Protein AF-A0AB38Y3T5-F1 (afdb_monomer)

Radius of gyration: 23.03 Å; Cα contacts (8 Å, |Δi|>4): 36; chains: 1; bounding box: 54×21×57 Å

Mean predicted aligned error: 13.2 Å

Foldseek 3Di:
DDDDDDPVNVVVCCVLPPCLLVLCVDPDPVSVVVSVVSCVVVVHDNPDDPVNSVVVVVVVVVVVVVVVVVVVVVVVVVVVVVVVVCVVVVDPDDPPPPPDD

InterPro domains:
  IPR021112 Group II intron-interrupted relaxase LtrB, C-terminal domain [PF11083] (21-86)

Structure (mmCIF, N/CA/C/O backbone):
data_AF-A0AB38Y3T5-F1
#
_entry.id   AF-A0AB38Y3T5-F1
#
loop_
_atom_site.group_PDB
_atom_site.id
_atom_site.type_symbol
_atom_site.label_atom_id
_atom_site.label_alt_id
_atom_site.label_comp_id
_atom_site.label_asym_id
_atom_site.label_entity_id
_atom_site.label_seq_id
_atom_site.pdbx_PDB_ins_code
_atom_site.Cartn_x
_atom_site.Cartn_y
_atom_site.Cartn_z
_atom_site.occupancy
_atom_site.B_iso_or_equiv
_atom_site.auth_seq_id
_atom_site.auth_comp_id
_atom_site.auth_asym_id
_atom_site.auth_atom_id
_atom_site.pdbx_PDB_model_num
ATOM 1 N N . MET A 1 1 ? 14.024 -7.927 -0.620 1.00 36.66 1 MET A N 1
ATOM 2 C CA . MET A 1 1 ? 14.085 -6.898 0.439 1.00 36.66 1 MET A CA 1
ATOM 3 C C . MET A 1 1 ? 12.803 -7.005 1.260 1.00 36.66 1 MET A C 1
ATOM 5 O O . MET A 1 1 ? 11.724 -6.908 0.685 1.00 36.66 1 MET A O 1
ATOM 9 N N . SER A 1 2 ? 12.891 -7.338 2.551 1.00 36.94 2 SER A N 1
ATOM 10 C CA . SER A 1 2 ? 11.721 -7.401 3.442 1.00 36.94 2 SER A CA 1
ATOM 11 C C . SER A 1 2 ? 11.590 -6.067 4.158 1.00 36.94 2 SER A C 1
ATOM 13 O O . SER A 1 2 ? 12.382 -5.776 5.048 1.00 36.94 2 SER A O 1
ATOM 15 N N . PHE A 1 3 ? 10.607 -5.260 3.765 1.00 48.00 3 PHE A N 1
ATOM 16 C CA . PHE A 1 3 ? 10.240 -4.064 4.513 1.00 48.00 3 PHE A CA 1
ATOM 17 C C . PHE A 1 3 ? 9.527 -4.514 5.791 1.00 48.00 3 PHE A C 1
ATOM 19 O O . PHE A 1 3 ? 8.366 -4.918 5.754 1.00 48.00 3 PHE A O 1
ATOM 26 N N . LYS A 1 4 ? 10.261 -4.542 6.907 1.00 49.41 4 LYS A N 1
ATOM 27 C CA . LYS A 1 4 ? 9.649 -4.544 8.238 1.00 49.41 4 LYS A CA 1
ATOM 28 C C . LYS A 1 4 ? 9.045 -3.156 8.431 1.00 49.41 4 LYS A C 1
ATOM 30 O O . LYS A 1 4 ? 9.746 -2.172 8.214 1.00 49.41 4 LYS A O 1
ATOM 35 N N . THR A 1 5 ? 7.766 -3.081 8.786 1.00 56.66 5 THR A N 1
ATOM 36 C CA . THR A 1 5 ? 7.160 -1.816 9.204 1.00 56.66 5 THR A CA 1
ATOM 37 C C . THR A 1 5 ? 7.886 -1.342 10.460 1.00 56.66 5 THR A C 1
ATOM 39 O O . THR A 1 5 ? 8.116 -2.124 11.386 1.00 56.66 5 THR A O 1
ATOM 42 N N . ASP A 1 6 ? 8.331 -0.089 10.469 1.00 65.44 6 ASP A N 1
ATOM 43 C CA . ASP A 1 6 ? 8.918 0.490 11.672 1.00 65.44 6 ASP A CA 1
ATOM 44 C C . ASP A 1 6 ? 7.831 0.771 12.725 1.00 65.44 6 ASP A C 1
ATOM 46 O O . ASP A 1 6 ? 6.629 0.836 12.438 1.00 65.44 6 ASP A O 1
ATOM 50 N N . TYR A 1 7 ? 8.261 0.917 13.979 1.00 55.31 7 TYR A N 1
ATOM 51 C CA . TYR A 1 7 ? 7.364 1.195 15.102 1.00 55.31 7 TYR A CA 1
ATOM 52 C C . TYR A 1 7 ? 6.540 2.473 14.902 1.00 55.31 7 TYR A C 1
ATOM 54 O O . TYR A 1 7 ? 5.402 2.536 15.363 1.00 55.31 7 TYR A O 1
ATOM 62 N N . ASN A 1 8 ? 7.079 3.471 14.196 1.00 55.00 8 ASN A N 1
ATOM 63 C CA . ASN A 1 8 ? 6.390 4.736 13.958 1.00 55.00 8 ASN A CA 1
ATOM 64 C C . ASN A 1 8 ? 5.181 4.538 13.043 1.00 55.00 8 ASN A C 1
ATOM 66 O O . ASN A 1 8 ? 4.081 4.983 13.365 1.00 55.00 8 ASN A O 1
ATOM 70 N N . THR A 1 9 ? 5.349 3.792 11.956 1.00 61.12 9 THR A N 1
ATOM 71 C CA . THR A 1 9 ? 4.276 3.480 11.009 1.00 61.12 9 THR A CA 1
ATOM 72 C C . THR A 1 9 ? 3.193 2.635 11.677 1.00 61.12 9 THR A C 1
ATOM 74 O O . THR A 1 9 ? 2.003 2.912 11.524 1.00 61.12 9 THR A O 1
ATOM 77 N N . GLN A 1 10 ? 3.588 1.652 12.492 1.00 64.62 10 GLN A N 1
ATOM 78 C CA . GLN A 1 10 ? 2.644 0.845 13.268 1.00 64.62 10 GLN A CA 1
ATOM 79 C C . GLN A 1 10 ? 1.862 1.696 14.287 1.00 64.62 10 GLN A C 1
ATOM 81 O O . GLN A 1 10 ? 0.660 1.495 14.467 1.00 64.62 10 GLN A O 1
ATOM 86 N N . SER A 1 11 ? 2.528 2.669 14.918 1.00 68.88 11 SER A N 1
ATOM 87 C CA . SER A 1 11 ? 1.930 3.599 15.883 1.00 68.88 11 SER A CA 1
ATOM 88 C C . SER A 1 11 ? 0.880 4.508 15.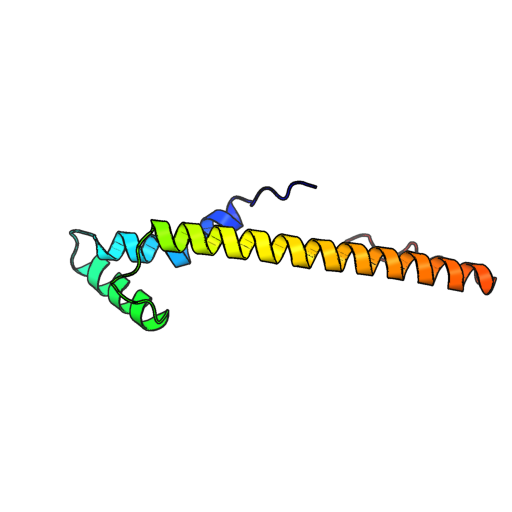234 1.00 68.88 11 SER A C 1
ATOM 90 O O . SER A 1 11 ? -0.228 4.638 15.757 1.00 68.88 11 SER A O 1
ATOM 92 N N . PHE A 1 12 ? 1.165 5.060 14.048 1.00 69.44 12 PHE A N 1
ATOM 93 C CA . PHE A 1 12 ? 0.195 5.874 13.306 1.00 69.44 12 PHE A CA 1
ATOM 94 C C . PHE A 1 12 ? -1.039 5.071 12.885 1.00 69.44 12 PHE A C 1
ATOM 96 O O . PHE A 1 12 ? -2.166 5.533 13.067 1.00 69.44 12 PHE A O 1
ATOM 103 N N . VAL A 1 13 ? -0.844 3.851 12.377 1.00 68.31 13 VAL A N 1
ATOM 104 C CA . VAL A 1 13 ? -1.952 2.962 11.995 1.00 68.31 13 VAL A CA 1
ATOM 105 C C . VAL A 1 13 ? -2.839 2.646 13.202 1.00 68.31 13 VAL A C 1
ATOM 107 O O . VAL A 1 13 ? -4.066 2.722 13.099 1.00 68.31 13 VAL A O 1
ATOM 110 N N . TYR A 1 14 ? -2.237 2.357 14.358 1.00 71.75 14 TYR A N 1
ATOM 111 C CA . TYR A 1 14 ? -2.970 2.093 15.595 1.00 71.75 14 TYR A CA 1
ATOM 112 C C . TYR A 1 14 ? -3.779 3.312 16.060 1.00 71.75 14 TYR A C 1
ATOM 114 O O . TYR A 1 14 ? -4.977 3.185 16.325 1.00 71.75 14 TYR A O 1
ATOM 122 N N . PHE A 1 15 ? -3.150 4.490 16.112 1.00 70.62 15 PHE A N 1
ATOM 123 C CA . PHE A 1 15 ? -3.768 5.708 16.637 1.00 70.62 15 PHE A CA 1
ATOM 124 C C . PHE A 1 15 ? -4.926 6.217 15.769 1.00 70.62 15 PHE A C 1
ATOM 126 O O . PHE A 1 15 ? -5.951 6.629 16.302 1.00 70.62 15 PHE A O 1
ATOM 133 N N . TYR A 1 16 ? -4.803 6.149 14.442 1.00 72.62 16 TYR A N 1
ATOM 134 C CA . TYR A 1 16 ? -5.834 6.682 13.545 1.00 72.62 16 TYR A CA 1
ATOM 135 C C . TYR A 1 16 ? -6.909 5.670 13.145 1.00 72.62 16 TYR A C 1
ATOM 137 O O . TYR A 1 16 ? -8.022 6.079 12.824 1.00 72.62 16 TYR A O 1
ATOM 145 N N . SER A 1 17 ? -6.609 4.368 13.177 1.00 71.06 17 SER A N 1
ATOM 146 C CA . SER A 1 17 ? -7.527 3.348 12.641 1.00 71.06 17 SER A CA 1
ATOM 147 C C . SER A 1 17 ? -8.172 2.491 13.728 1.00 71.06 17 SER A C 1
ATOM 149 O O . SER A 1 17 ? -9.343 2.146 13.616 1.00 71.06 17 SER A O 1
ATOM 151 N N . ILE A 1 18 ? -7.434 2.133 14.786 1.00 75.12 18 ILE A N 1
ATOM 152 C CA . ILE A 1 18 ? -7.889 1.145 15.785 1.00 75.12 18 ILE A CA 1
ATOM 153 C C . ILE A 1 18 ? -8.308 1.801 17.100 1.00 75.12 18 ILE A C 1
ATOM 155 O O . ILE A 1 18 ? -9.294 1.385 17.709 1.00 75.12 18 ILE A O 1
ATOM 159 N N . HIS A 1 19 ? -7.605 2.847 17.529 1.00 79.75 19 HIS A N 1
ATOM 160 C CA . HIS A 1 19 ? -7.907 3.552 18.772 1.00 79.75 19 HIS A CA 1
ATOM 161 C C . HIS A 1 19 ? -9.361 4.067 18.844 1.00 79.75 19 HIS A C 1
ATOM 163 O O . HIS A 1 19 ? -10.022 3.779 19.845 1.00 79.75 19 HIS A O 1
ATOM 169 N N . PRO A 1 20 ? -9.937 4.696 17.795 1.00 76.56 20 PRO A N 1
ATOM 170 C CA . PRO A 1 20 ? -11.335 5.125 17.836 1.00 76.56 20 PRO A CA 1
ATOM 171 C C . PRO A 1 20 ? -12.310 3.958 18.071 1.00 76.56 20 PRO A C 1
ATOM 173 O O . PRO A 1 20 ? -13.264 4.094 18.838 1.00 76.56 20 PRO A O 1
ATOM 176 N N . LEU A 1 21 ? -12.074 2.794 17.448 1.00 78.50 21 LEU A N 1
ATOM 177 C CA . LEU A 1 21 ? -12.924 1.597 17.579 1.00 78.50 21 LEU A CA 1
ATOM 178 C C . LEU A 1 21 ? -12.955 1.065 19.014 1.00 78.50 21 LEU A C 1
ATOM 180 O O . LEU A 1 21 ? -14.005 0.637 19.499 1.00 78.50 21 LEU A O 1
ATOM 184 N N . ILE A 1 22 ? -11.808 1.095 19.692 1.00 82.25 22 ILE A N 1
ATOM 185 C CA . ILE A 1 22 ? -11.685 0.690 21.096 1.00 82.25 22 ILE A CA 1
ATOM 186 C C . ILE A 1 22 ? -12.418 1.697 21.988 1.00 82.25 22 ILE A C 1
ATOM 188 O O . ILE A 1 22 ? -13.222 1.300 22.834 1.00 82.25 22 ILE A O 1
ATOM 192 N N . SER A 1 23 ? -12.213 2.995 21.757 1.00 83.94 23 SER A N 1
ATOM 193 C CA . SER A 1 23 ? -12.872 4.068 22.510 1.00 83.94 23 SER A CA 1
ATOM 194 C C . SER A 1 23 ? -14.400 4.057 22.361 1.00 83.94 23 SER A C 1
ATOM 196 O O . SER A 1 23 ? -15.104 4.413 23.307 1.00 83.94 23 SER A O 1
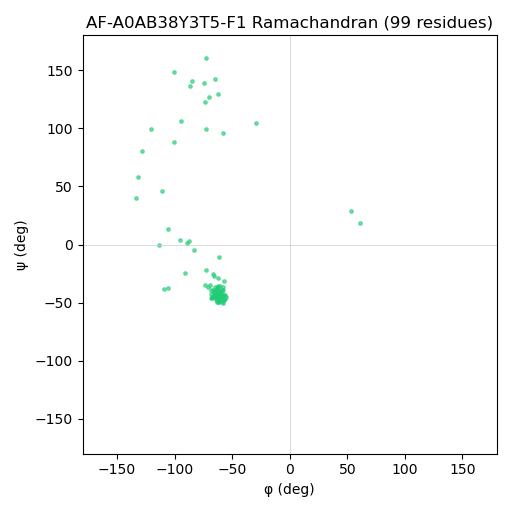ATOM 198 N N . LEU A 1 24 ? -14.938 3.578 21.232 1.00 81.56 24 LEU A N 1
ATOM 199 C CA . LEU A 1 24 ? -16.382 3.410 21.016 1.00 81.56 24 LEU A CA 1
ATOM 200 C C . LEU A 1 24 ? -17.009 2.341 21.936 1.00 81.56 24 LEU A C 1
ATOM 202 O O . LEU A 1 24 ? -18.192 2.428 22.270 1.00 81.56 24 LEU A O 1
ATOM 206 N N . LYS A 1 25 ? -16.218 1.348 22.368 1.00 83.75 25 LYS A N 1
ATOM 207 C CA . LYS A 1 25 ? -16.628 0.279 23.299 1.00 83.75 25 LYS A CA 1
ATOM 208 C C . LYS A 1 25 ? -16.281 0.579 24.762 1.00 83.75 25 LYS A C 1
ATOM 210 O O . LYS A 1 25 ? -16.506 -0.270 25.618 1.00 83.75 25 LYS A O 1
ATOM 215 N N . SER A 1 26 ? -15.740 1.763 25.051 1.00 84.56 26 SER A N 1
ATOM 216 C CA . SER A 1 26 ? -15.380 2.175 26.409 1.00 84.56 26 SER A CA 1
ATOM 217 C C . SER A 1 26 ? -16.612 2.307 27.312 1.00 84.56 26 SER A C 1
ATOM 219 O O . SER A 1 26 ? -17.660 2.802 26.890 1.00 84.56 26 SER A O 1
ATOM 221 N N . GLU A 1 27 ? -16.476 1.923 28.581 1.00 86.88 27 GLU A N 1
ATOM 222 C CA . GLU A 1 27 ? -17.496 2.181 29.607 1.00 86.88 27 GLU A CA 1
ATOM 223 C C . GLU A 1 27 ? -17.628 3.683 29.907 1.00 86.88 27 GLU A C 1
ATOM 225 O O . GLU A 1 27 ? -18.704 4.166 30.272 1.00 86.88 27 GLU A O 1
ATOM 230 N N . GLU A 1 28 ? -16.564 4.455 29.671 1.00 93.00 28 GLU A N 1
ATOM 231 C CA . GLU A 1 28 ? -16.549 5.889 29.915 1.00 93.00 28 GLU A CA 1
ATOM 232 C C . GLU A 1 28 ? -17.379 6.650 28.850 1.00 93.00 28 GLU A C 1
ATOM 234 O O . GLU A 1 28 ? -17.091 6.576 27.647 1.00 93.00 28 GLU A O 1
ATOM 239 N N . PRO A 1 29 ? -18.399 7.437 29.251 1.00 88.44 29 PRO A N 1
ATOM 240 C CA . PRO A 1 29 ? -19.253 8.166 28.311 1.00 88.44 29 PRO A CA 1
ATOM 241 C C . PRO A 1 29 ? -18.487 9.196 27.468 1.00 88.44 29 PRO A C 1
ATOM 243 O O . PRO A 1 29 ? -18.802 9.387 26.292 1.00 88.44 29 PRO A O 1
ATOM 246 N N . SER A 1 30 ? -17.486 9.852 28.061 1.00 87.38 30 SER A N 1
ATOM 247 C CA . SER A 1 30 ? -16.631 10.862 27.426 1.00 87.38 30 SER A CA 1
ATOM 248 C C . SER A 1 30 ? -15.835 10.254 26.272 1.00 87.38 30 SER A C 1
ATOM 250 O O . SER A 1 30 ? -15.884 10.764 25.152 1.00 87.38 30 SER A O 1
ATOM 252 N N . SER A 1 31 ? -15.187 9.113 26.532 1.00 85.38 31 SER A N 1
ATOM 253 C CA . SER A 1 31 ? -14.429 8.342 25.542 1.00 85.38 31 SER A CA 1
ATOM 254 C C . SER A 1 31 ? -15.301 7.900 24.363 1.00 85.38 31 SER A C 1
ATOM 256 O O . SER A 1 31 ? -14.908 8.073 23.209 1.00 85.38 31 SER A O 1
ATOM 258 N N . ARG A 1 32 ? -16.528 7.421 24.618 1.00 87.75 32 ARG A N 1
ATOM 259 C CA . ARG A 1 32 ? -17.471 7.057 23.541 1.00 87.75 32 ARG A CA 1
ATOM 260 C C . ARG A 1 32 ? -17.920 8.254 22.711 1.00 87.75 32 ARG A C 1
ATOM 262 O O . ARG A 1 32 ? -18.060 8.144 21.495 1.00 87.75 32 ARG A O 1
ATOM 269 N N . LYS A 1 33 ? -18.173 9.398 23.352 1.00 86.81 33 LYS A N 1
ATOM 270 C CA . LYS A 1 33 ? -18.595 10.623 22.658 1.00 86.81 33 LYS A CA 1
ATOM 271 C C . LYS A 1 33 ? -17.486 11.165 21.755 1.00 86.81 33 LYS A C 1
ATOM 273 O O . LYS A 1 33 ? -17.781 11.571 20.633 1.00 86.81 33 LYS A O 1
ATOM 278 N N . LEU A 1 34 ? -16.240 11.136 22.227 1.00 85.94 34 LEU A N 1
ATOM 279 C CA . LEU A 1 34 ? -15.076 11.513 21.429 1.00 85.94 34 LEU A CA 1
ATOM 280 C C . LEU A 1 34 ? -14.884 10.554 20.246 1.00 85.94 34 LEU A C 1
ATOM 282 O O . LEU A 1 34 ? -14.790 11.008 19.112 1.00 85.94 34 LEU A O 1
ATOM 286 N N . ALA A 1 35 ? -14.977 9.242 20.482 1.00 83.75 35 ALA A N 1
ATOM 287 C CA . ALA A 1 35 ? -14.908 8.247 19.416 1.00 83.75 35 ALA A CA 1
ATOM 288 C C . ALA A 1 35 ? -15.972 8.483 18.333 1.00 83.75 35 ALA A C 1
ATOM 290 O O . ALA A 1 35 ? -15.652 8.524 17.154 1.00 83.75 35 ALA A O 1
ATOM 291 N N . ARG A 1 36 ? -17.235 8.724 18.704 1.00 83.06 36 ARG A N 1
ATOM 292 C CA . ARG A 1 36 ? -18.300 9.030 17.729 1.00 83.06 36 ARG A CA 1
ATOM 293 C C . ARG A 1 36 ? -17.996 10.253 16.866 1.00 83.06 36 ARG A C 1
ATOM 295 O O . ARG A 1 36 ? -18.285 10.247 15.670 1.00 83.06 36 ARG A O 1
ATOM 302 N N . TYR A 1 37 ? -17.417 11.291 17.466 1.00 84.44 37 TYR A N 1
ATOM 303 C CA . TYR A 1 37 ? -16.965 12.469 16.733 1.00 84.44 37 TYR A CA 1
ATOM 304 C C . TYR A 1 37 ? -15.870 12.109 15.722 1.00 84.44 37 TYR A C 1
ATOM 306 O O . TYR A 1 37 ? -16.003 12.452 14.544 1.00 84.44 37 TYR A O 1
ATOM 314 N N . ASP A 1 38 ? -14.855 11.356 16.143 1.00 80.75 38 ASP A N 1
ATOM 315 C CA . ASP A 1 38 ? -13.765 10.912 15.269 1.00 80.75 38 ASP A CA 1
ATOM 316 C C . ASP A 1 38 ? -14.280 10.035 14.114 1.00 80.75 38 ASP A C 1
ATOM 318 O O . ASP A 1 38 ? -13.925 10.268 12.960 1.00 80.75 38 ASP A O 1
ATOM 322 N N . PHE A 1 39 ? -15.205 9.106 14.378 1.00 79.00 39 PHE A N 1
ATOM 323 C CA . PHE A 1 39 ? -15.852 8.294 13.337 1.00 79.00 39 PHE A CA 1
ATOM 324 C C . PHE A 1 39 ? -16.595 9.149 12.315 1.00 79.00 39 PHE A C 1
ATOM 326 O O . PHE A 1 39 ? -16.449 8.933 11.113 1.00 79.00 39 PHE A O 1
ATOM 333 N N . SER A 1 40 ? -17.359 10.145 12.780 1.00 80.56 40 SER A N 1
ATOM 334 C CA . SER A 1 40 ? -18.082 11.054 11.885 1.00 80.56 40 SER A CA 1
ATOM 335 C C . SER A 1 40 ? -17.141 11.867 10.992 1.00 80.56 40 SER A C 1
ATOM 337 O O . SER A 1 40 ? -17.433 12.063 9.817 1.00 80.56 40 SER A O 1
ATOM 339 N N . LYS A 1 41 ? -15.978 12.284 11.513 1.00 79.94 41 LYS A N 1
ATOM 340 C CA . LYS A 1 41 ? -14.948 12.998 10.742 1.00 79.94 41 LYS A CA 1
ATOM 341 C C . LYS A 1 41 ? -14.275 12.112 9.702 1.00 79.94 41 LYS A C 1
ATOM 343 O O . LYS A 1 41 ? -13.911 12.598 8.634 1.00 79.94 41 LYS A O 1
ATOM 348 N N . LEU A 1 42 ? -14.097 10.837 10.027 1.00 73.69 42 LEU A N 1
ATOM 349 C CA . LEU A 1 42 ? -13.452 9.847 9.169 1.00 73.69 42 LEU A CA 1
ATOM 350 C C . LEU A 1 42 ? -14.433 9.158 8.204 1.00 73.69 42 LEU A C 1
ATOM 352 O O . LEU A 1 42 ? -14.019 8.275 7.459 1.00 73.69 42 LEU A O 1
ATOM 356 N N . ASN A 1 43 ? -15.716 9.551 8.200 1.00 69.50 43 ASN A N 1
ATOM 357 C CA . ASN A 1 43 ? -16.802 8.888 7.463 1.00 69.50 43 ASN A CA 1
ATOM 358 C C . ASN A 1 43 ? -16.907 7.377 7.755 1.00 69.50 43 ASN A C 1
ATOM 360 O O . ASN A 1 43 ? -17.335 6.593 6.907 1.00 69.50 43 ASN A O 1
ATOM 364 N N . MET A 1 44 ? -16.511 6.956 8.957 1.00 69.88 44 MET A N 1
ATOM 365 C CA . MET A 1 44 ? -16.553 5.560 9.377 1.00 69.88 44 MET A CA 1
ATOM 366 C C . MET A 1 44 ? -17.926 5.221 9.955 1.00 69.88 44 MET A C 1
ATOM 368 O O . MET A 1 44 ? -18.501 5.976 10.739 1.00 69.88 44 MET A O 1
ATOM 372 N N . THR A 1 45 ? -18.459 4.060 9.585 1.00 70.81 45 THR A N 1
ATOM 373 C CA . THR A 1 45 ? -19.732 3.560 10.116 1.00 70.81 45 THR A CA 1
ATOM 374 C C . THR A 1 45 ? -19.503 2.826 11.441 1.00 70.81 45 THR A C 1
ATOM 376 O O . THR A 1 45 ? -18.552 2.054 11.560 1.00 70.81 45 THR A O 1
ATOM 379 N N . GLU A 1 46 ? -20.394 2.996 12.428 1.00 66.69 46 GLU A N 1
ATOM 380 C CA . GLU A 1 46 ? -20.301 2.310 13.739 1.00 66.69 46 GLU A CA 1
ATOM 381 C C . GLU A 1 46 ? -20.370 0.766 13.633 1.00 66.69 46 GLU A C 1
ATOM 383 O O . GLU A 1 46 ? -20.091 0.064 14.602 1.00 66.69 46 GLU A O 1
ATOM 388 N N . SER A 1 47 ? -20.721 0.221 12.462 1.00 67.94 47 SER A N 1
ATOM 389 C CA . SER A 1 47 ? -20.789 -1.219 12.184 1.00 67.94 47 SER A CA 1
ATOM 390 C C . SER A 1 47 ? -19.450 -1.863 11.805 1.00 67.94 47 SER A C 1
ATOM 392 O O . SER A 1 47 ? -19.409 -3.076 11.597 1.00 67.94 47 SER A O 1
ATOM 394 N N . ILE A 1 48 ? -18.368 -1.091 11.660 1.00 72.62 48 ILE A N 1
ATOM 395 C CA . ILE A 1 48 ? -17.076 -1.624 11.208 1.00 72.62 48 ILE A CA 1
ATOM 396 C C . ILE A 1 48 ? -16.380 -2.425 12.326 1.00 72.62 48 ILE A C 1
ATOM 398 O O . ILE A 1 48 ? -16.406 -2.044 13.499 1.00 72.62 48 ILE A O 1
ATOM 402 N N . SER A 1 49 ? -15.763 -3.562 11.983 1.00 73.31 49 SER A N 1
ATOM 403 C CA . SER A 1 49 ? -15.045 -4.413 12.942 1.00 73.31 49 SER A CA 1
ATOM 404 C C . SER A 1 49 ? -13.531 -4.186 12.871 1.00 73.31 49 SER A C 1
ATOM 406 O O . SER A 1 49 ? -12.977 -3.915 11.807 1.00 73.31 49 SER A O 1
ATOM 408 N N . ILE A 1 50 ? -12.839 -4.344 14.007 1.00 71.88 50 ILE A N 1
ATOM 409 C CA . ILE A 1 50 ? -11.366 -4.260 14.075 1.00 71.88 50 ILE A CA 1
ATOM 410 C C . ILE A 1 50 ? -10.713 -5.294 13.144 1.00 71.88 50 ILE A C 1
ATOM 412 O O . ILE A 1 50 ? -9.689 -5.019 12.526 1.00 71.88 50 ILE A O 1
ATOM 416 N N . GLU A 1 51 ? -11.312 -6.479 13.021 1.00 76.38 51 GLU A N 1
ATOM 417 C CA . GLU A 1 51 ? -10.824 -7.539 12.137 1.00 76.38 51 GLU A CA 1
ATOM 418 C C . GLU A 1 51 ? -10.874 -7.119 10.664 1.00 76.38 51 GLU A C 1
ATOM 420 O O . GLU A 1 51 ? -9.905 -7.319 9.930 1.00 76.38 51 GLU A O 1
ATOM 425 N N . GLN A 1 52 ? -11.965 -6.471 10.249 1.00 77.31 52 GLN A N 1
ATOM 426 C CA . GLN A 1 52 ? -12.112 -5.980 8.886 1.00 77.31 52 GLN A CA 1
ATOM 427 C C . GLN A 1 52 ? -11.117 -4.856 8.573 1.00 77.31 52 GLN A C 1
ATOM 429 O O . GLN A 1 52 ? -10.437 -4.922 7.550 1.00 77.31 52 GLN A O 1
ATOM 434 N N . VAL A 1 53 ? -10.942 -3.899 9.488 1.00 77.81 53 VAL A N 1
ATOM 435 C CA . VAL A 1 53 ? -9.947 -2.823 9.340 1.00 77.81 53 VAL A CA 1
ATOM 436 C C . VAL A 1 53 ? -8.526 -3.387 9.254 1.00 77.81 53 VAL A C 1
ATOM 438 O O . VAL A 1 53 ? -7.759 -2.989 8.381 1.00 77.81 53 VAL A O 1
ATOM 441 N N . ASN A 1 54 ? -8.175 -4.371 10.088 1.00 78.94 54 ASN A N 1
ATOM 442 C CA . ASN A 1 54 ? -6.871 -5.038 10.012 1.00 78.94 54 ASN A CA 1
ATOM 443 C C . ASN A 1 54 ? -6.651 -5.734 8.665 1.00 78.94 54 ASN A C 1
ATOM 445 O O . ASN A 1 54 ? -5.567 -5.637 8.090 1.00 78.94 54 ASN A O 1
ATOM 449 N N . LYS A 1 55 ? -7.672 -6.423 8.146 1.00 82.56 55 LYS A N 1
ATOM 450 C CA . LYS A 1 55 ? -7.594 -7.078 6.839 1.00 82.56 55 LYS A CA 1
ATOM 451 C C . LYS A 1 55 ? -7.379 -6.059 5.720 1.00 82.56 55 LYS A C 1
ATOM 453 O O . LYS A 1 55 ? -6.517 -6.270 4.871 1.00 82.56 55 LYS A O 1
ATOM 458 N N . GLU A 1 56 ? -8.125 -4.959 5.732 1.00 83.06 56 GLU A N 1
ATOM 459 C CA . G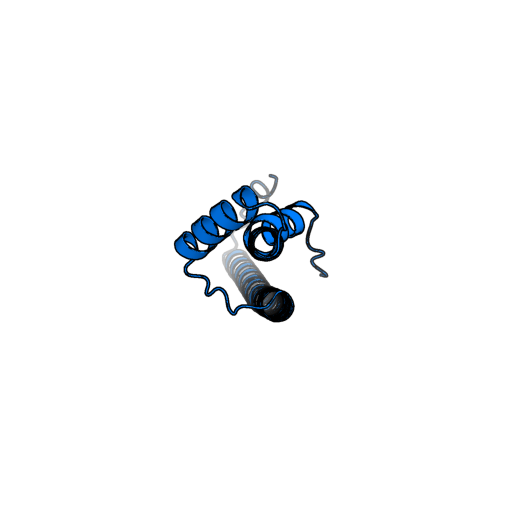LU A 1 56 ? -7.998 -3.877 4.749 1.00 83.06 56 GLU A CA 1
ATOM 460 C C . GLU A 1 56 ? -6.623 -3.204 4.812 1.00 83.06 56 GLU A C 1
ATOM 462 O O . GLU A 1 56 ? -5.990 -3.034 3.771 1.00 83.06 56 GLU A O 1
ATOM 467 N N . ILE A 1 57 ? -6.096 -2.933 6.012 1.00 83.50 57 ILE A N 1
ATOM 468 C CA . ILE A 1 57 ? -4.730 -2.415 6.197 1.00 83.50 57 ILE A CA 1
ATOM 469 C C . ILE A 1 57 ? -3.701 -3.355 5.564 1.00 83.50 57 ILE A C 1
ATOM 471 O O . ILE A 1 57 ? -2.832 -2.896 4.823 1.00 83.50 57 ILE A O 1
ATOM 475 N N . VAL A 1 58 ? -3.791 -4.663 5.823 1.00 85.50 58 VAL A N 1
ATOM 476 C CA . VAL A 1 58 ? -2.845 -5.644 5.265 1.00 85.50 58 VAL A CA 1
ATOM 477 C C . VAL A 1 58 ? -2.930 -5.690 3.740 1.00 85.50 58 VAL A C 1
ATOM 479 O O . VAL A 1 58 ? -1.888 -5.712 3.085 1.00 85.50 58 VAL A O 1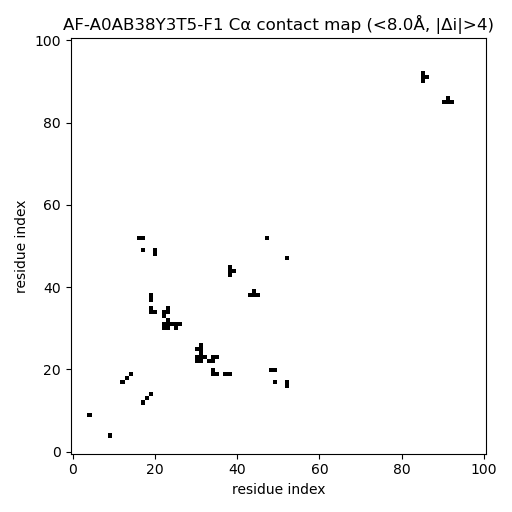
ATOM 482 N N . MET A 1 59 ? -4.139 -5.674 3.169 1.00 85.94 59 MET A N 1
ATOM 483 C CA . MET A 1 59 ? -4.326 -5.656 1.713 1.00 85.94 59 MET A CA 1
ATOM 484 C C . MET A 1 59 ? -3.709 -4.397 1.093 1.00 85.94 59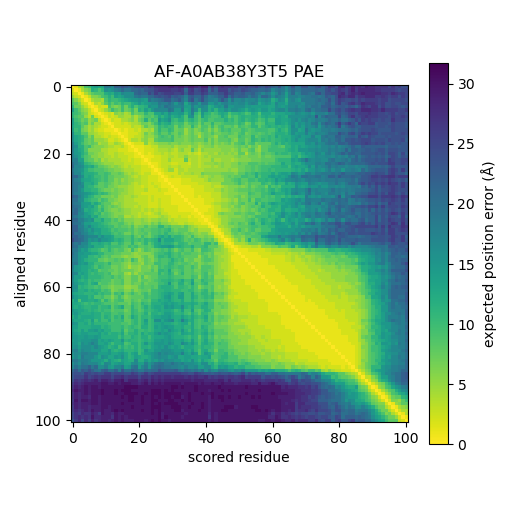 MET A C 1
ATOM 486 O O . MET A 1 59 ? -2.881 -4.504 0.193 1.00 85.94 59 MET A O 1
ATOM 490 N N . VAL A 1 60 ? -4.011 -3.214 1.636 1.00 88.31 60 VAL A N 1
ATOM 491 C CA . VAL A 1 60 ? -3.458 -1.942 1.143 1.00 88.31 60 VAL A CA 1
ATOM 492 C C . VAL A 1 60 ? -1.932 -1.909 1.260 1.00 88.31 60 VAL A C 1
ATOM 494 O O . VAL A 1 60 ? -1.248 -1.467 0.337 1.00 88.31 60 VAL A O 1
ATOM 497 N N . GLN A 1 61 ? -1.367 -2.407 2.363 1.00 85.56 61 GLN A N 1
ATOM 498 C CA . GLN A 1 61 ? 0.087 -2.499 2.532 1.00 85.56 61 GLN A CA 1
ATOM 499 C C . GLN A 1 61 ? 0.735 -3.441 1.507 1.00 85.56 61 GLN A C 1
ATOM 501 O O . 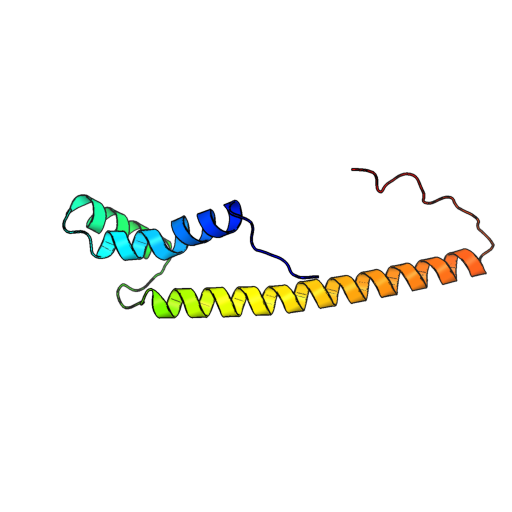GLN A 1 61 ? 1.828 -3.154 1.011 1.00 85.56 61 GLN A O 1
ATOM 506 N N . GLN A 1 62 ? 0.084 -4.560 1.181 1.00 88.25 62 GLN A N 1
ATOM 507 C CA . GLN A 1 62 ? 0.562 -5.490 0.156 1.00 88.25 62 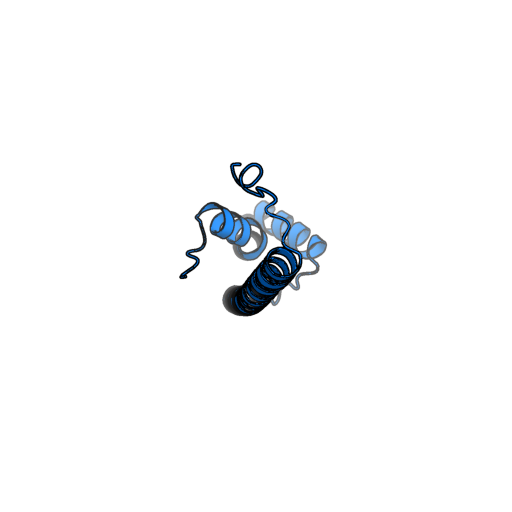GLN A CA 1
ATOM 508 C C . GLN A 1 62 ? 0.504 -4.869 -1.241 1.00 88.25 62 GLN A C 1
ATOM 510 O O . GLN A 1 62 ? 1.500 -4.939 -1.965 1.00 88.25 62 GLN A O 1
ATOM 515 N N . ASP A 1 63 ? -0.595 -4.204 -1.587 1.00 91.19 63 ASP A N 1
ATOM 516 C CA . ASP A 1 63 ? -0.747 -3.513 -2.869 1.00 91.19 63 ASP A CA 1
ATOM 517 C C . ASP A 1 63 ? 0.301 -2.410 -3.025 1.00 91.19 63 ASP A C 1
ATOM 519 O O . ASP A 1 63 ? 1.012 -2.349 -4.030 1.00 91.19 63 ASP A O 1
ATOM 523 N N . PHE A 1 64 ? 0.488 -1.582 -1.994 1.00 89.56 64 PHE A N 1
ATOM 524 C CA . PHE A 1 64 ? 1.499 -0.527 -2.005 1.00 89.56 64 PHE A CA 1
ATOM 525 C C . PHE A 1 64 ? 2.915 -1.085 -2.201 1.00 89.56 64 PHE A C 1
ATOM 527 O O . PHE A 1 64 ? 3.708 -0.535 -2.967 1.00 89.56 64 PHE A O 1
ATOM 534 N N . LYS A 1 65 ? 3.226 -2.228 -1.578 1.00 87.31 65 LYS A N 1
ATOM 535 C CA . LYS A 1 65 ? 4.510 -2.917 -1.762 1.00 87.31 65 LYS A CA 1
ATOM 536 C C . LYS A 1 65 ? 4.728 -3.364 -3.210 1.00 87.31 65 LYS A C 1
ATOM 538 O O . LYS A 1 65 ? 5.860 -3.289 -3.691 1.00 87.31 65 LYS A O 1
ATOM 543 N N . LEU A 1 66 ? 3.684 -3.832 -3.895 1.00 94.25 66 LEU A N 1
ATOM 544 C CA . LEU A 1 66 ? 3.770 -4.199 -5.311 1.00 94.25 66 LEU A CA 1
ATOM 545 C C . LEU A 1 66 ? 4.079 -2.971 -6.171 1.00 94.25 66 LEU A C 1
ATOM 547 O O . LEU A 1 66 ? 5.039 -3.009 -6.941 1.00 94.25 66 LEU A O 1
ATOM 551 N N . TYR A 1 67 ? 3.354 -1.868 -5.964 1.00 93.94 67 TYR A N 1
ATOM 552 C CA . TYR A 1 67 ? 3.594 -0.620 -6.692 1.00 93.94 67 TYR A CA 1
ATOM 553 C C . TYR A 1 67 ? 5.022 -0.104 -6.505 1.00 93.94 67 TYR A C 1
ATOM 555 O O . TYR A 1 67 ? 5.706 0.164 -7.490 1.00 93.94 67 TYR A O 1
ATOM 563 N N . VAL A 1 68 ? 5.507 -0.011 -5.262 1.00 95.75 68 VAL A N 1
ATOM 564 C CA . VAL A 1 68 ? 6.880 0.446 -4.971 1.00 95.75 68 VAL A CA 1
ATOM 565 C C . VAL A 1 68 ? 7.916 -0.422 -5.685 1.00 95.75 68 VAL A C 1
ATOM 567 O O . VAL A 1 68 ? 8.854 0.097 -6.288 1.00 95.75 68 VAL A O 1
ATOM 570 N N . ASN A 1 69 ? 7.732 -1.741 -5.670 1.00 94.56 69 ASN A N 1
ATOM 571 C CA . ASN A 1 69 ? 8.637 -2.672 -6.335 1.00 94.56 69 ASN A CA 1
ATOM 572 C C . ASN A 1 69 ? 8.635 -2.506 -7.865 1.00 94.56 69 ASN A C 1
ATOM 574 O O . ASN A 1 69 ? 9.683 -2.621 -8.501 1.00 94.56 69 ASN A O 1
ATOM 578 N N . ASP A 1 70 ? 7.487 -2.219 -8.474 1.00 96.75 70 ASP A N 1
ATOM 579 C CA . ASP A 1 70 ? 7.403 -1.986 -9.918 1.00 96.75 70 ASP A CA 1
ATOM 580 C C . ASP A 1 70 ? 7.991 -0.630 -10.331 1.00 96.75 70 ASP A C 1
ATOM 582 O O . ASP A 1 70 ? 8.671 -0.543 -11.363 1.00 96.75 70 ASP A O 1
ATOM 586 N N . TYR A 1 71 ? 7.841 0.399 -9.493 1.00 96.81 71 TYR A N 1
ATOM 587 C CA . TYR A 1 71 ? 8.566 1.661 -9.655 1.00 96.81 71 TYR A CA 1
ATOM 588 C C . TYR A 1 71 ? 10.079 1.454 -9.552 1.00 96.81 71 TYR A C 1
ATOM 590 O O . TYR A 1 71 ? 10.805 1.881 -10.446 1.00 96.81 71 TYR A O 1
ATOM 598 N N . GLU A 1 72 ? 10.566 0.727 -8.543 1.00 96.62 72 GLU A N 1
ATOM 599 C CA . GLU A 1 72 ? 11.998 0.448 -8.374 1.00 96.62 72 GLU A CA 1
ATOM 600 C C . GLU A 1 72 ? 12.591 -0.274 -9.597 1.00 96.62 72 GLU A C 1
ATOM 602 O O . GLU A 1 72 ? 13.658 0.095 -10.097 1.00 96.62 72 GLU A O 1
ATOM 607 N N . LYS A 1 73 ? 11.890 -1.284 -10.133 1.00 96.94 73 LYS A N 1
ATOM 608 C CA . LYS A 1 73 ? 12.304 -1.968 -11.373 1.00 96.94 73 LYS A CA 1
ATOM 609 C C . LYS A 1 73 ? 12.378 -1.004 -12.556 1.00 96.94 73 LYS A C 1
ATOM 611 O O . LYS A 1 73 ? 13.318 -1.088 -13.350 1.00 96.94 73 LYS A O 1
ATOM 616 N N . SER A 1 74 ? 11.391 -0.121 -12.684 1.00 96.94 74 SER A N 1
ATOM 617 C CA . SER A 1 74 ? 11.317 0.853 -13.774 1.00 96.94 74 SER A CA 1
ATOM 618 C C . SER A 1 74 ? 12.462 1.860 -13.690 1.00 96.94 74 SER A C 1
ATOM 620 O O . SER A 1 74 ? 13.157 2.068 -14.686 1.00 96.94 74 SER A O 1
ATOM 622 N N . THR A 1 75 ? 12.746 2.386 -12.497 1.00 96.31 75 THR A N 1
ATOM 623 C CA . THR A 1 75 ? 13.879 3.285 -12.240 1.00 96.31 75 THR A CA 1
ATOM 624 C C . THR A 1 75 ? 15.210 2.614 -12.575 1.00 96.31 75 THR A C 1
ATOM 626 O O . THR A 1 75 ? 15.988 3.160 -13.352 1.00 96.31 75 THR A O 1
ATOM 629 N N . LYS A 1 76 ? 15.436 1.368 -12.135 1.00 96.25 76 LYS A N 1
ATOM 630 C CA . LYS A 1 76 ? 16.654 0.604 -12.484 1.00 96.25 76 LYS A CA 1
ATOM 631 C C . LYS A 1 76 ? 16.812 0.384 -13.987 1.00 96.25 76 LYS A C 1
ATOM 633 O O . LYS A 1 76 ? 17.930 0.347 -14.504 1.00 96.25 76 LYS A O 1
ATOM 638 N N . ARG A 1 77 ? 15.707 0.178 -14.710 1.00 96.50 77 ARG A N 1
ATOM 639 C CA . ARG A 1 77 ? 15.735 0.037 -16.171 1.00 96.50 77 ARG A CA 1
ATOM 640 C C . ARG A 1 77 ? 16.101 1.364 -16.836 1.00 96.50 77 ARG A C 1
ATOM 642 O O . ARG A 1 77 ? 16.919 1.354 -17.752 1.00 96.50 77 ARG A O 1
ATOM 649 N N . LEU A 1 78 ? 15.543 2.475 -16.360 1.00 95.69 78 LEU A N 1
ATOM 650 C CA . LEU A 1 78 ? 15.872 3.814 -16.845 1.00 95.69 78 LEU A CA 1
ATOM 651 C C . LEU A 1 78 ? 17.346 4.161 -16.598 1.00 95.69 78 LEU A C 1
ATOM 653 O O . LEU A 1 78 ? 18.030 4.573 -17.528 1.00 95.69 78 LEU A O 1
ATOM 657 N N . GLU A 1 79 ? 17.866 3.905 -15.397 1.00 93.94 79 GLU A N 1
ATOM 658 C CA . GLU A 1 79 ? 19.285 4.100 -15.068 1.00 93.94 79 GLU A CA 1
ATOM 659 C C . GLU A 1 79 ? 20.210 3.321 -16.011 1.00 93.94 79 GLU A C 1
ATOM 661 O O . GLU A 1 79 ? 21.208 3.855 -16.494 1.00 93.94 79 GLU A O 1
ATOM 666 N N . LYS A 1 80 ? 19.875 2.060 -16.319 1.00 93.62 80 LYS A N 1
ATOM 667 C CA . LYS A 1 80 ? 20.638 1.255 -17.286 1.00 93.62 80 LYS A CA 1
ATOM 668 C C . LYS A 1 80 ? 20.605 1.860 -18.686 1.00 93.62 80 LYS A C 1
ATOM 670 O O . LYS A 1 80 ? 21.643 1.900 -19.339 1.00 93.62 80 LYS A O 1
ATOM 675 N N . PHE A 1 81 ? 19.444 2.332 -19.140 1.00 91.88 81 PHE A N 1
ATOM 676 C CA . PHE A 1 81 ? 19.335 3.000 -20.437 1.00 91.88 81 PHE A CA 1
ATOM 677 C C . PHE A 1 81 ? 20.166 4.281 -20.496 1.00 91.88 81 PHE A C 1
ATOM 679 O O . PHE A 1 81 ? 20.894 4.472 -21.464 1.00 91.88 81 PHE A O 1
ATOM 686 N N . LEU A 1 82 ? 20.115 5.118 -19.457 1.00 91.06 82 LEU A N 1
ATOM 687 C CA . LEU A 1 82 ? 20.927 6.334 -19.375 1.00 91.06 82 LEU A CA 1
ATOM 688 C C . LEU A 1 82 ? 22.424 6.018 -19.406 1.00 91.06 82 LEU A C 1
ATOM 690 O O . LEU A 1 82 ? 23.165 6.681 -20.123 1.00 91.06 82 LEU A O 1
ATOM 694 N N . LYS A 1 83 ? 22.866 4.968 -18.700 1.00 88.75 83 LYS A N 1
ATOM 695 C CA . LYS A 1 83 ? 24.259 4.504 -18.770 1.00 88.75 83 LYS A CA 1
ATOM 696 C C . LYS A 1 83 ? 24.646 4.131 -20.200 1.00 88.75 83 LYS A C 1
ATOM 698 O O . LYS A 1 83 ? 25.653 4.628 -20.680 1.00 88.75 83 LYS A O 1
ATOM 703 N N . ILE A 1 84 ? 23.841 3.324 -20.895 1.00 88.81 84 ILE A N 1
ATOM 704 C CA . ILE A 1 84 ? 24.118 2.935 -22.291 1.00 88.81 84 ILE A CA 1
ATOM 705 C C . ILE A 1 84 ? 24.227 4.171 -23.195 1.00 88.81 84 ILE A C 1
ATOM 707 O O . ILE A 1 84 ? 25.204 4.294 -23.923 1.00 88.81 84 ILE A O 1
ATOM 711 N N . LEU A 1 85 ? 23.274 5.104 -23.107 1.00 85.31 85 LEU A N 1
ATOM 712 C CA . LEU A 1 85 ? 23.281 6.329 -23.915 1.00 85.31 85 LEU A CA 1
ATOM 713 C C . LEU A 1 85 ? 24.486 7.233 -23.611 1.00 85.31 85 LEU A C 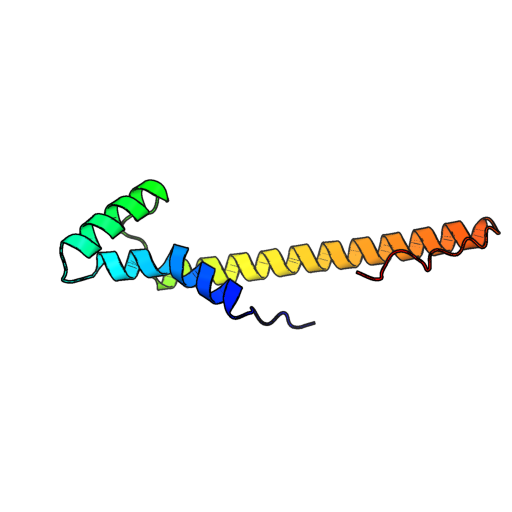1
ATOM 715 O O . LEU A 1 85 ? 25.051 7.829 -24.523 1.00 85.31 85 LEU A O 1
ATOM 719 N N . ASN A 1 86 ? 24.903 7.333 -22.347 1.00 79.62 86 ASN A N 1
ATOM 720 C CA . ASN A 1 86 ? 26.080 8.117 -21.966 1.00 79.62 86 ASN A CA 1
ATOM 721 C C . ASN A 1 86 ? 27.389 7.458 -22.436 1.00 79.62 86 ASN A C 1
ATOM 723 O O . ASN A 1 86 ? 28.297 8.165 -22.871 1.00 79.62 86 ASN A O 1
ATOM 727 N N . PHE A 1 87 ? 27.472 6.123 -22.407 1.00 63.44 87 PHE A N 1
ATOM 728 C CA . PHE A 1 87 ? 28.624 5.373 -22.922 1.00 63.44 87 PHE A CA 1
ATOM 729 C C . PHE A 1 87 ? 28.754 5.466 -24.452 1.00 63.44 87 PHE A C 1
ATOM 731 O O . PHE A 1 87 ? 29.868 5.617 -24.947 1.00 63.44 87 PHE A O 1
ATOM 738 N N . ASP A 1 88 ? 27.644 5.423 -25.197 1.00 58.12 88 ASP A N 1
ATOM 739 C CA . ASP A 1 88 ? 27.648 5.460 -26.673 1.00 58.12 88 ASP A CA 1
ATOM 740 C C . ASP A 1 88 ? 27.998 6.854 -27.235 1.00 58.12 88 ASP A C 1
ATOM 742 O O . ASP A 1 88 ? 28.506 6.995 -28.345 1.00 58.12 88 ASP A O 1
ATOM 746 N N . ASN A 1 89 ? 27.809 7.902 -26.427 1.00 56.81 89 ASN A N 1
ATOM 747 C CA . ASN A 1 89 ? 28.119 9.282 -26.803 1.00 56.81 89 ASN A CA 1
ATOM 748 C C . ASN A 1 89 ? 29.562 9.712 -26.474 1.00 56.81 89 ASN A C 1
ATOM 750 O O . ASN A 1 89 ? 29.907 10.870 -26.705 1.00 56.81 89 ASN A O 1
ATOM 754 N N . GLY A 1 90 ? 30.410 8.830 -25.925 1.00 54.91 90 GLY A N 1
ATOM 755 C CA . GLY A 1 90 ? 31.802 9.155 -25.576 1.00 54.91 90 GLY A CA 1
ATOM 756 C C . GLY A 1 90 ? 31.944 10.277 -24.540 1.00 54.91 90 GLY A C 1
ATOM 757 O O . GLY A 1 90 ? 33.002 10.895 -24.428 1.00 54.91 90 GLY A O 1
ATOM 758 N N . VAL A 1 91 ? 30.879 10.571 -23.794 1.00 55.19 91 VAL A N 1
ATOM 759 C CA . VAL A 1 91 ? 30.879 11.606 -22.767 1.00 55.19 91 VAL A CA 1
ATOM 760 C C . VAL A 1 91 ? 31.033 10.916 -21.420 1.00 55.19 91 VAL A C 1
ATOM 762 O O . VAL A 1 91 ? 30.058 10.573 -20.754 1.00 55.19 91 VAL A O 1
ATOM 765 N N . ASP A 1 92 ? 32.292 10.728 -21.031 1.00 55.66 92 ASP A N 1
ATOM 766 C CA . ASP A 1 92 ? 32.677 10.590 -19.632 1.00 55.66 92 ASP A CA 1
ATOM 767 C C . ASP A 1 92 ? 32.222 11.858 -18.894 1.00 55.66 92 ASP A C 1
ATOM 769 O O . ASP A 1 92 ? 32.840 12.921 -18.971 1.00 55.66 92 ASP A O 1
ATOM 773 N N . LYS A 1 93 ? 31.046 11.791 -18.275 1.00 53.16 93 LYS A N 1
ATOM 774 C CA . LYS A 1 93 ? 30.590 12.792 -17.317 1.00 53.16 93 LYS A CA 1
ATOM 775 C C . LYS A 1 93 ? 30.347 12.069 -16.010 1.00 53.16 93 LYS A C 1
ATOM 777 O O . LYS A 1 93 ? 29.314 11.426 -15.836 1.00 53.16 93 LYS A O 1
ATOM 782 N N . HIS A 1 94 ? 31.339 12.194 -15.131 1.00 52.56 94 HIS A N 1
ATOM 783 C CA . HIS A 1 94 ? 31.242 12.051 -13.684 1.00 52.56 94 HIS A CA 1
ATOM 784 C C . HIS A 1 94 ? 29.842 12.450 -13.183 1.00 52.56 94 HIS A C 1
ATOM 786 O O . HIS A 1 94 ? 29.512 13.631 -13.112 1.00 52.56 94 HIS A O 1
ATOM 792 N N . PHE A 1 95 ? 29.024 11.458 -12.833 1.00 51.94 95 PHE A N 1
ATOM 793 C CA . PHE A 1 95 ? 27.773 11.628 -12.086 1.00 51.94 95 PHE A CA 1
ATOM 794 C C . PHE A 1 95 ? 27.938 11.021 -10.687 1.00 51.94 95 PHE A C 1
ATOM 796 O O . PHE A 1 95 ? 27.090 10.264 -10.226 1.00 51.94 95 PHE A O 1
ATOM 803 N N . ASP A 1 96 ? 29.056 11.331 -10.027 1.00 52.41 96 ASP A N 1
ATOM 804 C CA . ASP A 1 96 ? 29.402 10.766 -8.716 1.00 52.41 96 ASP A CA 1
ATOM 805 C C . ASP A 1 96 ? 29.233 11.747 -7.542 1.00 52.41 96 ASP A C 1
ATOM 807 O O . ASP A 1 96 ? 29.678 11.438 -6.443 1.00 52.41 96 ASP A O 1
ATOM 811 N N . GLU A 1 97 ? 28.567 12.898 -7.704 1.00 52.84 97 GLU A N 1
ATOM 812 C CA . GLU A 1 97 ? 28.503 13.894 -6.612 1.00 52.84 97 GLU A CA 1
ATOM 813 C C . GLU A 1 97 ? 27.139 14.171 -5.964 1.00 52.84 97 GLU A C 1
ATOM 815 O O . GLU A 1 97 ? 27.100 14.904 -4.984 1.00 52.84 97 GLU A O 1
ATOM 820 N N . GLU A 1 98 ? 26.029 13.546 -6.371 1.00 50.69 98 GLU A N 1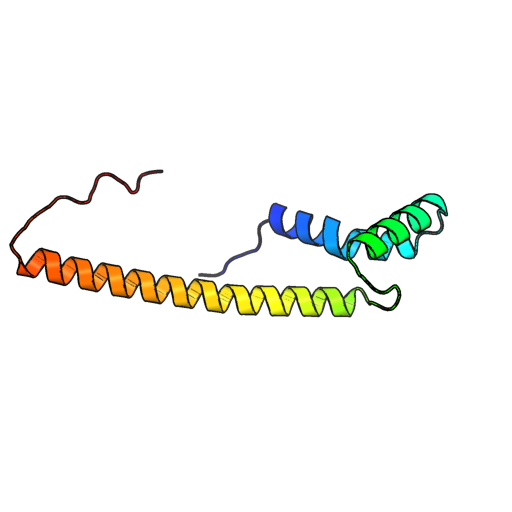
ATOM 821 C CA . GLU A 1 98 ? 24.719 13.860 -5.754 1.00 50.69 98 GLU A CA 1
ATOM 822 C C . GLU A 1 98 ? 23.861 12.649 -5.356 1.00 50.69 98 GLU A C 1
ATOM 824 O O . GLU A 1 98 ? 22.638 12.670 -5.457 1.00 50.69 98 GLU A O 1
ATOM 829 N N . ILE A 1 99 ? 24.479 11.594 -4.814 1.00 47.78 99 ILE A N 1
ATOM 830 C CA . ILE A 1 99 ? 23.762 10.660 -3.919 1.00 47.78 99 ILE A CA 1
ATOM 831 C C . ILE A 1 99 ? 24.595 10.421 -2.651 1.00 47.78 99 ILE A C 1
ATOM 833 O O . ILE A 1 99 ? 24.999 9.309 -2.322 1.00 47.78 99 ILE A O 1
ATOM 837 N N . SER A 1 100 ? 24.889 11.508 -1.941 1.00 45.84 100 SER A N 1
ATOM 838 C CA . SER A 1 100 ? 25.231 11.479 -0.517 1.00 45.84 100 SER A CA 1
ATOM 839 C C . SER A 1 100 ? 24.352 12.482 0.218 1.00 45.84 100 SER A C 1
ATOM 841 O O . SER A 1 100 ? 24.785 13.594 0.499 1.00 45.84 100 SER A O 1
ATOM 843 N N . LEU A 1 101 ? 23.116 12.071 0.504 1.00 39.81 101 LEU A N 1
ATOM 844 C CA . LEU A 1 101 ? 22.284 12.582 1.595 1.00 39.81 101 LEU A CA 1
ATOM 845 C C . LEU A 1 101 ? 21.478 11.420 2.180 1.00 39.81 101 LEU A C 1
ATOM 847 O O . LEU A 1 101 ? 20.839 10.695 1.385 1.00 39.81 101 LEU A O 1
#

Organism: Streptococcus dysgalactiae subsp. equisimilis (NCBI:txid119602)

Sequence (101 aa):
MSFKTDYNTQSFVYFYSIHPLISLKSEEPSSRKLARYDFSKLNMTESISIEQVNKEIVMVQQDFKLYVNDYEKSTKRLEKFLKILNFDNGVDKHFDEEISL

pLDDT: mean 75.94, std 15.74, range [36.66, 96.94]

Secondary structure (DSSP, 8-state):
---PPPHHHHHHHIIIIIHHHHHHT-SSHHHHHHHHHHHHHTT--TT--HHHHHHHHHHHHHHHHHHHHHHHHHHHHHHHHHHHHHHHTT------SS---

Solvent-accessible surface area (backbone atoms only — not comparable to full-atom values): 6106 Å² total; per-residue (Å²): 136,87,85,72,82,50,72,66,61,53,49,53,50,40,61,75,66,47,45,43,62,54,28,53,70,42,90,48,68,67,47,26,54,51,19,52,51,53,30,61,74,68,74,49,63,94,83,70,50,72,67,57,52,52,51,50,51,53,50,52,54,52,52,52,52,51,52,54,52,54,51,52,53,50,52,55,52,50,53,52,51,52,50,53,57,38,60,76,67,73,52,90,66,89,82,82,82,85,86,84,130